Protein AF-A0A4U8YTJ6-F1 (afdb_monomer)

Sequence (84 aa):
MEYARTADELDALVEANPDRFPTEFIEEGSLADVLMKKHTYKELATLVQMPADPGQMKEWDLTEDQWTEQVTLAWLAFKHEHSL

Organism: NCBI:txid231438

Radius of gyration: 12.14 Å; Cα contacts (8 Å, |Δi|>4): 92; chains: 1; bounding box: 28×27×30 Å

pLDDT: mean 92.71, std 6.73, range [55.31, 97.31]

Secondary structure (DSSP, 8-state):
----SSHHHHHHHHHH-TTS-GGGGSPTTSHHHHHHHH--HHHHHHHTTSPP-HHHHHHHT--HHHHHHHHHHHHHHHHHHHH-

Structure (mmCIF, N/CA/C/O backbone):
data_AF-A0A4U8YTJ6-F1
#
_entry.id   AF-A0A4U8YTJ6-F1
#
loop_
_atom_site.group_PDB
_atom_site.id
_atom_site.type_symbol
_atom_site.label_atom_id
_atom_site.label_alt_id
_atom_site.label_comp_id
_atom_site.label_asym_id
_atom_site.label_entity_id
_atom_site.label_seq_id
_atom_site.pdbx_PDB_ins_code
_atom_site.Cartn_x
_atom_site.Cartn_y
_atom_site.Cartn_z
_atom_site.occupancy
_atom_site.B_iso_or_equiv
_atom_site.auth_seq_id
_atom_site.auth_comp_id
_atom_site.auth_asym_id
_atom_site.auth_atom_id
_atom_site.pdbx_PDB_model_num
ATOM 1 N N . MET A 1 1 ? 5.719 -17.723 -5.828 1.00 63.81 1 MET A N 1
ATOM 2 C CA . MET A 1 1 ? 5.885 -16.352 -6.342 1.00 63.81 1 MET A CA 1
ATOM 3 C C . MET A 1 1 ? 6.329 -15.525 -5.151 1.00 63.81 1 MET A C 1
ATOM 5 O O . MET A 1 1 ? 5.801 -15.766 -4.072 1.00 63.81 1 MET A O 1
ATOM 9 N N . GLU A 1 2 ? 7.373 -14.716 -5.293 1.00 87.50 2 GLU A N 1
ATOM 10 C CA . GLU A 1 2 ? 7.876 -13.873 -4.200 1.00 87.50 2 GLU A CA 1
ATOM 11 C C . GLU A 1 2 ? 7.079 -12.565 -4.206 1.00 87.50 2 GLU A C 1
ATOM 13 O O . GLU A 1 2 ? 6.939 -11.955 -5.266 1.00 87.50 2 GLU A O 1
ATOM 18 N N . TYR A 1 3 ? 6.492 -12.206 -3.063 1.00 94.19 3 TYR A N 1
ATOM 19 C CA . TYR A 1 3 ? 5.669 -11.007 -2.895 1.00 94.19 3 TYR A CA 1
ATOM 20 C C . TYR A 1 3 ? 6.361 -10.050 -1.932 1.00 94.19 3 TYR A C 1
ATOM 22 O O . TYR A 1 3 ? 6.916 -10.499 -0.928 1.00 94.19 3 TYR A O 1
ATOM 30 N N . ALA A 1 4 ? 6.274 -8.753 -2.212 1.00 94.12 4 ALA A N 1
ATOM 31 C CA . ALA A 1 4 ? 6.813 -7.716 -1.350 1.00 94.12 4 ALA A CA 1
ATOM 32 C C . ALA A 1 4 ? 5.984 -7.587 -0.065 1.00 94.12 4 ALA A C 1
ATOM 34 O O . ALA A 1 4 ? 4.750 -7.523 -0.102 1.00 94.12 4 ALA A O 1
ATOM 35 N N . ARG A 1 5 ? 6.663 -7.530 1.082 1.00 91.44 5 ARG A N 1
ATOM 36 C CA . ARG A 1 5 ? 6.064 -7.230 2.390 1.00 91.44 5 ARG A CA 1
ATOM 37 C C . ARG A 1 5 ? 6.349 -5.805 2.846 1.00 91.44 5 ARG A C 1
ATOM 39 O O . ARG A 1 5 ? 5.608 -5.309 3.690 1.00 91.44 5 ARG A O 1
ATOM 46 N N . THR A 1 6 ? 7.366 -5.162 2.277 1.00 93.25 6 THR A N 1
ATOM 47 C CA . THR A 1 6 ? 7.756 -3.777 2.566 1.00 93.25 6 THR A CA 1
ATOM 48 C C . THR A 1 6 ? 8.054 -3.001 1.286 1.00 93.25 6 THR A C 1
ATOM 50 O O . THR A 1 6 ? 8.303 -3.587 0.228 1.00 93.25 6 THR A O 1
ATOM 53 N N . ALA A 1 7 ? 8.072 -1.672 1.391 1.00 91.00 7 ALA A N 1
ATOM 54 C CA . ALA A 1 7 ? 8.516 -0.785 0.315 1.00 91.00 7 ALA A CA 1
ATOM 55 C C . ALA A 1 7 ? 9.903 -1.157 -0.250 1.00 91.00 7 ALA A C 1
ATOM 57 O O . ALA A 1 7 ? 10.056 -1.282 -1.463 1.00 91.00 7 ALA A O 1
ATOM 58 N N . ASP A 1 8 ? 10.883 -1.391 0.627 1.00 92.81 8 ASP A N 1
ATOM 59 C CA . ASP A 1 8 ? 12.255 -1.729 0.224 1.00 92.81 8 ASP A CA 1
ATOM 60 C C . ASP A 1 8 ? 12.321 -3.073 -0.522 1.00 92.81 8 ASP A C 1
ATOM 62 O O . ASP A 1 8 ? 13.074 -3.224 -1.485 1.00 92.81 8 ASP A O 1
ATOM 66 N N . GLU A 1 9 ? 11.519 -4.058 -0.104 1.00 94.69 9 GLU A N 1
ATOM 67 C CA . GLU A 1 9 ? 11.422 -5.345 -0.802 1.00 94.69 9 GLU A CA 1
ATOM 68 C C . GLU A 1 9 ? 10.791 -5.193 -2.188 1.00 94.69 9 GLU A C 1
ATOM 70 O O . GLU A 1 9 ? 11.238 -5.839 -3.136 1.00 94.69 9 GLU A O 1
ATOM 75 N N . LEU A 1 10 ? 9.777 -4.332 -2.327 1.00 95.00 10 LEU A N 1
ATOM 76 C CA . LEU A 1 10 ? 9.168 -4.051 -3.624 1.00 95.00 10 LEU A CA 1
ATOM 77 C C . LEU A 1 10 ? 10.177 -3.410 -4.580 1.00 95.00 10 LEU A C 1
ATOM 79 O O . LEU A 1 10 ? 10.296 -3.865 -5.716 1.00 95.00 10 LEU A O 1
ATOM 83 N N . ASP A 1 11 ? 10.922 -2.405 -4.119 1.00 92.94 11 ASP A N 1
ATOM 84 C CA . ASP A 1 11 ? 11.964 -1.755 -4.918 1.00 92.94 11 ASP A CA 1
ATOM 85 C C . ASP A 1 11 ? 13.023 -2.773 -5.368 1.00 92.94 11 ASP A C 1
ATOM 87 O O . ASP A 1 11 ? 13.329 -2.865 -6.558 1.00 92.94 11 ASP A O 1
ATOM 91 N N . ALA A 1 12 ? 13.510 -3.617 -4.452 1.00 94.38 12 ALA A N 1
ATOM 92 C CA . ALA A 1 12 ? 14.484 -4.660 -4.772 1.00 94.38 12 ALA A CA 1
ATOM 93 C C . ALA A 1 12 ? 13.949 -5.684 -5.791 1.00 94.38 12 ALA A C 1
ATOM 95 O O . ALA A 1 12 ? 14.678 -6.102 -6.695 1.00 94.38 12 ALA A O 1
ATOM 96 N N . LEU A 1 13 ? 12.678 -6.087 -5.676 1.00 94.62 13 LEU A N 1
ATOM 97 C CA . LEU A 1 13 ? 12.045 -7.017 -6.613 1.00 94.62 13 LEU A CA 1
ATOM 98 C C . LEU A 1 13 ? 11.861 -6.396 -8.001 1.00 94.62 13 LEU A C 1
ATOM 100 O O . LEU A 1 13 ? 12.124 -7.076 -8.995 1.00 94.62 13 LEU A O 1
ATOM 104 N N . VAL A 1 14 ? 11.464 -5.124 -8.079 1.00 93.31 14 VAL A N 1
ATOM 105 C CA . VAL A 1 14 ? 11.336 -4.384 -9.344 1.00 93.31 14 VAL A CA 1
ATOM 106 C C . VAL A 1 14 ? 12.701 -4.224 -10.020 1.00 93.31 14 VAL A C 1
ATOM 108 O O . VAL A 1 14 ? 12.830 -4.514 -11.208 1.00 93.31 14 VAL A O 1
ATOM 111 N N . GLU A 1 15 ? 13.742 -3.846 -9.273 1.00 92.06 15 GLU A N 1
ATOM 112 C CA . GLU A 1 15 ? 15.107 -3.729 -9.805 1.00 92.06 15 GLU A CA 1
ATOM 113 C C . GLU A 1 15 ? 15.666 -5.072 -10.298 1.00 92.06 15 GLU A C 1
ATOM 115 O O . GLU A 1 15 ? 16.330 -5.134 -11.336 1.00 92.06 15 GLU A O 1
ATOM 120 N N . ALA A 1 16 ? 15.384 -6.161 -9.578 1.00 94.31 1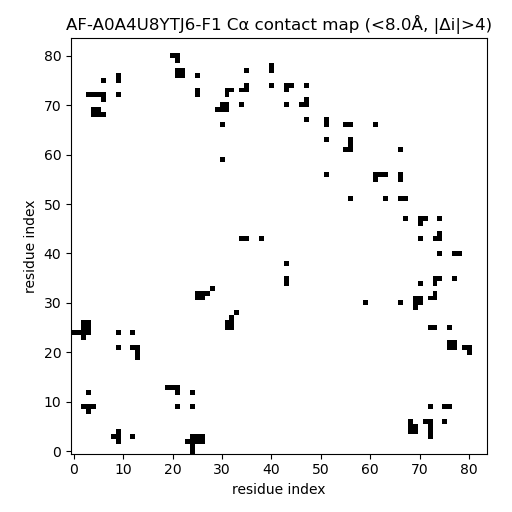6 ALA A N 1
ATOM 121 C CA . ALA A 1 16 ? 15.829 -7.502 -9.946 1.00 94.31 16 ALA A CA 1
ATOM 122 C C . ALA A 1 16 ? 15.062 -8.099 -11.142 1.00 94.31 16 ALA A C 1
ATOM 124 O O . ALA A 1 16 ? 15.548 -9.054 -11.753 1.00 94.31 16 ALA A O 1
ATOM 125 N N . ASN A 1 17 ? 13.882 -7.565 -11.477 1.00 92.88 17 ASN 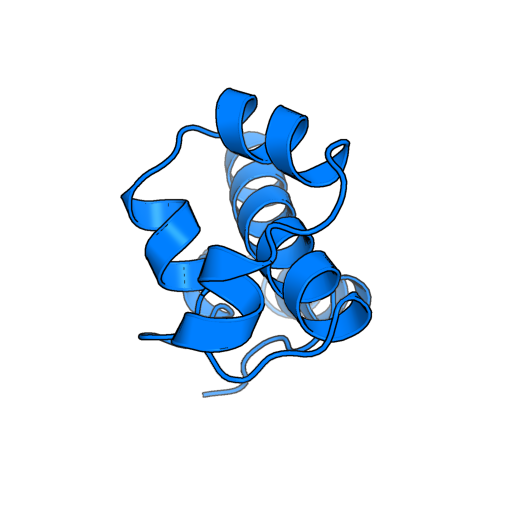A N 1
ATOM 126 C CA . ASN A 1 17 ? 12.983 -8.095 -12.507 1.00 92.88 17 ASN A CA 1
ATOM 127 C C . ASN A 1 17 ? 12.445 -6.968 -13.421 1.00 92.88 17 ASN A C 1
ATOM 129 O O . ASN A 1 17 ? 11.240 -6.696 -13.417 1.00 92.88 17 ASN A O 1
ATOM 133 N N . PRO A 1 18 ? 13.303 -6.313 -14.225 1.00 89.44 18 PRO A N 1
ATOM 134 C CA . PRO A 1 18 ? 12.937 -5.126 -15.010 1.00 89.44 18 PRO A CA 1
ATOM 135 C C . PRO A 1 18 ? 11.909 -5.388 -16.126 1.00 89.44 18 PRO A C 1
ATOM 137 O O . PRO A 1 18 ? 11.355 -4.454 -16.699 1.00 89.44 18 PRO A O 1
ATOM 140 N N . ASP A 1 19 ? 11.681 -6.651 -16.476 1.00 91.25 19 ASP A N 1
ATOM 141 C CA . ASP A 1 19 ? 10.748 -7.128 -17.495 1.00 91.25 19 ASP A CA 1
ATOM 142 C C . ASP A 1 19 ? 9.368 -7.523 -16.937 1.00 91.25 19 ASP A C 1
ATOM 144 O O . ASP A 1 19 ? 8.501 -7.962 -17.696 1.00 91.25 19 ASP A O 1
ATOM 148 N N . ARG A 1 20 ? 9.144 -7.352 -15.628 1.00 90.50 20 ARG A N 1
ATOM 149 C CA . ARG A 1 20 ? 7.881 -7.673 -14.950 1.00 90.50 20 ARG A CA 1
ATOM 150 C C . ARG A 1 20 ? 7.179 -6.419 -14.454 1.00 90.50 20 ARG A C 1
ATOM 152 O O . ARG A 1 20 ? 7.820 -5.418 -14.138 1.00 90.50 20 ARG A O 1
ATOM 159 N N . PHE A 1 21 ? 5.853 -6.480 -14.348 1.00 90.81 21 PHE A N 1
ATOM 160 C CA . PHE A 1 21 ? 5.106 -5.361 -13.786 1.00 90.81 21 PHE A CA 1
ATOM 161 C C . PHE A 1 21 ? 5.275 -5.322 -12.259 1.00 90.81 21 PHE A C 1
ATOM 163 O O . PHE A 1 21 ? 5.124 -6.361 -11.611 1.00 90.81 21 PHE A O 1
ATOM 170 N N . PRO A 1 22 ? 5.524 -4.143 -11.654 1.00 91.62 22 PRO A N 1
ATOM 171 C CA . PRO A 1 22 ? 5.604 -3.976 -10.200 1.00 91.62 22 PRO A CA 1
ATOM 172 C C . PRO A 1 22 ? 4.413 -4.573 -9.442 1.00 91.62 22 PRO A C 1
ATOM 174 O O . PRO A 1 22 ? 4.552 -5.085 -8.333 1.00 91.62 22 PRO A O 1
ATOM 177 N N . THR A 1 23 ? 3.234 -4.548 -10.060 1.00 91.12 23 THR A N 1
ATOM 178 C CA . THR A 1 23 ? 1.985 -5.070 -9.501 1.00 91.12 23 THR A CA 1
ATOM 179 C C . THR A 1 23 ? 1.953 -6.582 -9.350 1.00 91.12 23 THR A C 1
ATOM 181 O O . THR A 1 23 ? 1.241 -7.088 -8.488 1.00 91.12 23 THR A O 1
ATOM 184 N N . GLU A 1 24 ? 2.780 -7.314 -10.095 1.00 93.12 24 GLU A N 1
ATOM 185 C CA . GLU A 1 24 ? 2.927 -8.762 -9.934 1.00 93.12 24 GLU A CA 1
ATOM 186 C C . GLU A 1 24 ? 3.630 -9.162 -8.627 1.00 93.12 24 GLU A C 1
ATOM 188 O O . GLU A 1 24 ? 3.587 -10.333 -8.244 1.00 93.12 24 GLU A O 1
ATOM 193 N N . PHE A 1 25 ? 4.296 -8.219 -7.953 1.00 95.38 25 PHE A N 1
ATOM 194 C CA . PHE A 1 25 ? 4.936 -8.439 -6.652 1.00 95.38 25 PHE A CA 1
ATOM 195 C C . PHE A 1 25 ? 4.009 -8.125 -5.476 1.00 95.38 25 PHE A C 1
ATOM 197 O O . PHE A 1 25 ? 4.403 -8.302 -4.325 1.00 95.38 25 PHE A O 1
ATOM 204 N N . ILE A 1 26 ? 2.776 -7.696 -5.745 1.00 95.69 26 ILE A N 1
ATOM 205 C CA . ILE A 1 26 ? 1.753 -7.492 -4.724 1.00 95.69 26 ILE A CA 1
ATOM 206 C C . ILE A 1 26 ? 0.970 -8.794 -4.539 1.00 95.69 26 ILE A C 1
ATOM 208 O O . ILE A 1 26 ? 0.505 -9.406 -5.500 1.00 95.69 26 ILE A O 1
ATOM 212 N N . GLU A 1 27 ? 0.839 -9.241 -3.289 1.00 95.81 27 GLU A N 1
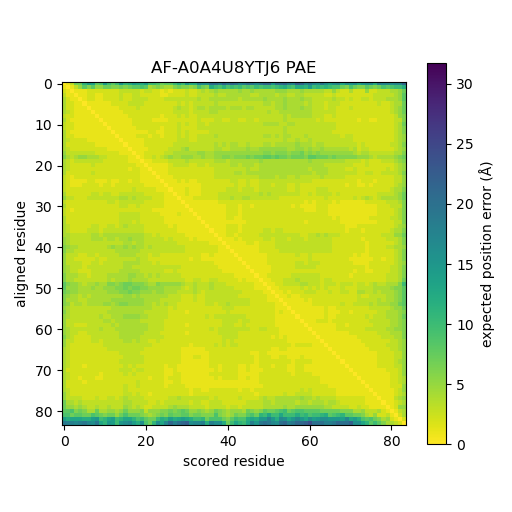ATOM 213 C CA . GLU A 1 27 ? 0.104 -10.467 -2.965 1.00 95.81 27 GLU A CA 1
ATOM 214 C C . GLU A 1 27 ? -1.393 -10.291 -3.253 1.00 95.81 27 GLU A C 1
ATOM 216 O O . GLU A 1 27 ? -2.037 -9.376 -2.729 1.00 95.81 27 GLU A O 1
ATOM 221 N N . GLU A 1 28 ? -1.963 -11.179 -4.070 1.00 94.62 28 GLU A N 1
ATOM 222 C CA . GLU A 1 28 ? -3.390 -11.152 -4.393 1.00 94.62 28 GLU A CA 1
ATOM 223 C C . GLU A 1 28 ? -4.241 -11.352 -3.132 1.00 94.62 28 GLU A C 1
ATOM 225 O O . GLU A 1 28 ? -3.987 -12.241 -2.318 1.00 94.62 28 GLU A O 1
ATOM 230 N N . GLY A 1 29 ? -5.275 -10.524 -2.978 1.00 93.69 29 GLY A N 1
ATOM 231 C CA . GLY A 1 29 ? -6.145 -10.558 -1.807 1.00 93.69 29 GLY A CA 1
ATOM 232 C C . GLY A 1 29 ? -5.573 -9.856 -0.576 1.00 93.69 29 GLY A C 1
ATOM 233 O O . GLY A 1 29 ? -6.256 -9.836 0.442 1.00 93.69 29 GLY A O 1
ATOM 234 N N . SER A 1 30 ? -4.381 -9.256 -0.653 1.00 95.94 30 SER A N 1
ATOM 235 C CA . SER A 1 30 ? -3.887 -8.327 0.369 1.00 95.94 30 SER A CA 1
ATOM 236 C C . SER A 1 30 ? -4.641 -6.990 0.334 1.00 95.94 30 SER A C 1
ATOM 238 O O . SER A 1 30 ? -5.317 -6.653 -0.646 1.00 95.94 30 SER A O 1
ATOM 240 N N . LEU A 1 31 ? -4.499 -6.185 1.394 1.00 96.69 31 LEU A N 1
ATOM 241 C CA . LEU A 1 31 ? -5.050 -4.830 1.402 1.00 96.69 31 LEU A CA 1
ATOM 242 C C . LEU A 1 31 ? -4.440 -3.990 0.269 1.00 96.69 31 LEU A C 1
ATOM 244 O O . LEU A 1 31 ? -5.178 -3.267 -0.397 1.00 96.69 31 LEU A O 1
ATOM 248 N N . ALA A 1 32 ? -3.138 -4.126 -0.000 1.00 96.69 32 ALA A N 1
ATOM 249 C CA . ALA A 1 32 ? -2.477 -3.431 -1.101 1.00 96.69 32 ALA A CA 1
ATOM 250 C C . ALA A 1 32 ? -3.142 -3.738 -2.456 1.00 96.69 32 ALA A C 1
ATOM 252 O O . ALA A 1 32 ? -3.532 -2.813 -3.166 1.00 96.69 32 ALA A O 1
ATOM 253 N N . ASP A 1 33 ? -3.373 -5.016 -2.776 1.00 96.25 33 ASP A N 1
ATOM 254 C CA . ASP A 1 33 ? -4.068 -5.441 -4.004 1.00 96.25 33 ASP A CA 1
ATOM 255 C C . ASP A 1 33 ? -5.477 -4.828 -4.114 1.00 96.25 33 ASP A C 1
ATOM 257 O O . ASP A 1 33 ? -5.870 -4.273 -5.146 1.00 96.25 33 ASP A O 1
ATOM 261 N N . VAL A 1 34 ? -6.243 -4.856 -3.020 1.00 96.50 34 VAL A N 1
ATOM 262 C CA . VAL A 1 34 ? -7.590 -4.268 -2.987 1.00 96.50 34 VAL A CA 1
ATOM 263 C C . VAL A 1 34 ? -7.556 -2.755 -3.188 1.00 96.50 34 VAL A C 1
ATOM 265 O O . VAL A 1 34 ? -8.390 -2.220 -3.925 1.00 96.50 34 VAL A O 1
ATOM 268 N N . LEU A 1 35 ? -6.617 -2.058 -2.549 1.00 95.69 35 LEU A N 1
ATOM 269 C CA . LEU A 1 35 ? -6.458 -0.614 -2.688 1.00 95.69 35 LEU A CA 1
ATOM 270 C C . LEU A 1 35 ? -6.090 -0.244 -4.125 1.00 95.69 35 LEU A C 1
ATOM 272 O O . LEU A 1 35 ? -6.674 0.684 -4.682 1.00 95.69 35 LEU A O 1
ATOM 276 N N . MET A 1 36 ? -5.205 -1.015 -4.753 1.00 94.38 36 MET A N 1
ATOM 277 C CA . MET A 1 36 ? -4.803 -0.791 -6.136 1.00 94.38 36 MET A CA 1
ATOM 278 C C . MET A 1 36 ? -5.954 -0.935 -7.135 1.00 94.38 36 MET A C 1
ATOM 280 O O . MET A 1 36 ? -6.037 -0.194 -8.111 1.00 94.38 36 MET A O 1
ATOM 284 N N . LYS A 1 37 ? -6.881 -1.860 -6.874 1.00 93.75 37 LYS A N 1
ATOM 285 C CA . LYS A 1 37 ? -8.081 -2.060 -7.700 1.00 93.75 37 LYS A CA 1
ATOM 286 C C . LYS A 1 37 ? -9.136 -0.966 -7.506 1.00 93.75 37 LYS A C 1
ATOM 288 O O . LYS A 1 37 ? -9.963 -0.756 -8.392 1.00 93.75 37 LYS A O 1
ATOM 293 N N . LYS A 1 38 ? -9.158 -0.311 -6.340 1.00 95.12 38 LYS A N 1
ATOM 294 C CA . LYS A 1 38 ? -10.210 0.645 -5.944 1.00 95.12 38 LYS A CA 1
ATOM 295 C C . LYS A 1 38 ? -9.816 2.109 -6.098 1.00 95.12 38 LYS A C 1
ATOM 297 O O . LYS A 1 38 ? -10.709 2.949 -6.187 1.00 95.12 38 LYS A O 1
ATOM 302 N N . HIS A 1 39 ? -8.524 2.411 -6.105 1.00 95.19 39 HIS A N 1
ATOM 303 C CA . HIS A 1 39 ? -8.014 3.773 -6.051 1.00 95.19 39 HIS A CA 1
ATOM 304 C C . HIS A 1 39 ? -7.085 4.080 -7.218 1.00 95.19 39 HIS A C 1
ATOM 306 O O . HIS A 1 39 ? -6.332 3.244 -7.707 1.00 95.19 39 HIS A O 1
ATOM 312 N N . THR A 1 40 ? -7.114 5.335 -7.639 1.00 93.75 40 THR A N 1
ATOM 313 C CA . THR A 1 40 ? -6.145 5.903 -8.571 1.00 93.75 40 THR A CA 1
ATOM 314 C C . THR A 1 40 ? -4.814 6.189 -7.873 1.00 93.75 40 THR A C 1
ATOM 316 O O . THR A 1 40 ? -4.756 6.383 -6.658 1.00 93.75 40 THR A O 1
ATOM 319 N N . TYR A 1 41 ? -3.742 6.348 -8.657 1.00 90.69 41 TYR A N 1
ATOM 320 C CA . TYR A 1 41 ? -2.430 6.771 -8.149 1.00 90.69 41 TYR A CA 1
ATOM 321 C C . TYR A 1 41 ? -2.497 8.020 -7.247 1.00 90.69 41 TYR A C 1
ATOM 323 O O . TYR A 1 41 ? -1.846 8.072 -6.206 1.00 90.69 41 TYR A O 1
ATOM 331 N N . LYS A 1 42 ? -3.306 9.028 -7.614 1.00 92.19 42 LYS A N 1
ATOM 332 C CA . LYS A 1 42 ? -3.442 10.275 -6.836 1.00 92.19 42 LYS A CA 1
ATOM 333 C C . LYS A 1 42 ? -4.146 10.063 -5.496 1.00 92.19 42 LYS A C 1
ATOM 335 O O . LYS A 1 42 ? -3.797 10.714 -4.513 1.00 92.19 42 LYS A O 1
ATOM 340 N N . GLU A 1 43 ? -5.135 9.176 -5.459 1.00 95.00 43 GLU A N 1
ATOM 341 C CA . GLU A 1 43 ? -5.840 8.828 -4.224 1.00 95.00 43 GLU A CA 1
ATOM 342 C C . GLU A 1 43 ? -4.925 8.035 -3.292 1.00 95.00 43 GLU A C 1
ATOM 344 O O . GLU A 1 43 ? -4.832 8.369 -2.116 1.00 95.00 43 GLU A O 1
ATOM 349 N N . LEU A 1 44 ? -4.156 7.079 -3.822 1.00 94.44 44 LEU A N 1
ATOM 350 C CA . LEU A 1 44 ? -3.149 6.347 -3.049 1.00 94.44 44 LEU A CA 1
ATOM 351 C C . LEU A 1 44 ? -2.056 7.275 -2.504 1.00 94.44 44 LEU A C 1
ATOM 353 O O . LEU A 1 44 ? -1.740 7.216 -1.322 1.00 94.44 44 LEU A O 1
ATOM 357 N N . ALA A 1 45 ? -1.554 8.211 -3.317 1.00 94.12 45 ALA A N 1
ATOM 358 C CA . ALA A 1 45 ? -0.583 9.217 -2.872 1.00 94.12 45 ALA A CA 1
ATOM 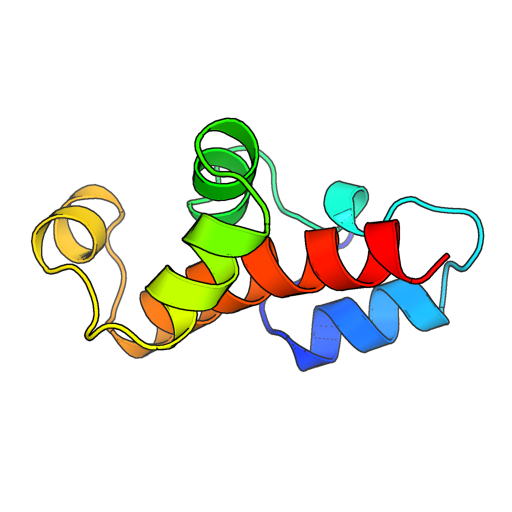359 C C . ALA A 1 45 ? -1.118 10.113 -1.737 1.00 94.12 45 ALA A C 1
ATOM 361 O O . ALA A 1 45 ? -0.339 10.649 -0.947 1.00 94.12 45 ALA A O 1
ATOM 362 N N . THR A 1 46 ? -2.442 10.291 -1.673 1.00 95.25 46 THR A N 1
ATOM 363 C CA . THR A 1 46 ? -3.116 10.997 -0.577 1.00 95.25 46 THR A CA 1
ATOM 364 C C . THR A 1 46 ? -3.237 10.097 0.650 1.00 95.25 46 THR A C 1
ATOM 366 O O . THR A 1 46 ? -2.910 10.537 1.747 1.00 95.25 46 THR A O 1
ATOM 369 N N . LEU A 1 47 ? -3.649 8.837 0.471 1.00 94.25 47 LEU A N 1
ATOM 370 C CA . LEU A 1 47 ? -3.804 7.859 1.552 1.00 94.25 47 LEU A CA 1
ATOM 371 C C . LEU A 1 47 ? -2.496 7.611 2.315 1.00 94.25 47 LEU A C 1
ATOM 373 O O . LEU A 1 47 ? -2.534 7.543 3.537 1.00 94.25 47 LEU A O 1
ATOM 377 N N . VAL A 1 48 ? -1.346 7.578 1.631 1.00 94.06 48 VAL A N 1
ATOM 378 C CA . VAL A 1 48 ? -0.014 7.459 2.268 1.00 94.06 48 VAL A CA 1
ATOM 379 C C . VAL A 1 48 ? 0.265 8.598 3.266 1.00 94.06 48 VAL A C 1
ATOM 381 O O . VAL A 1 48 ? 1.063 8.443 4.183 1.00 94.06 48 VAL A O 1
ATOM 384 N N . GLN A 1 49 ? -0.379 9.758 3.108 1.00 93.56 49 GLN A N 1
ATOM 385 C CA . GLN A 1 49 ? -0.201 10.924 3.987 1.00 93.56 49 GLN A CA 1
ATOM 386 C C . GLN A 1 49 ? -1.272 11.023 5.081 1.00 93.56 49 GLN A C 1
ATOM 388 O O . GLN A 1 49 ? -1.243 11.952 5.892 1.00 93.56 49 GLN A O 1
ATOM 393 N N . MET A 1 50 ? -2.246 10.115 5.084 1.00 93.00 50 MET A N 1
ATOM 394 C CA . MET A 1 50 ? -3.327 10.095 6.058 1.00 93.00 50 MET A CA 1
ATOM 395 C C . MET A 1 50 ? -2.976 9.192 7.244 1.00 93.00 50 MET A C 1
ATOM 397 O O . MET A 1 50 ? -2.239 8.222 7.082 1.00 93.00 50 MET A O 1
ATOM 401 N N . PRO A 1 51 ? -3.510 9.484 8.444 1.00 93.31 51 PRO A N 1
ATOM 402 C CA . PRO A 1 51 ? -3.417 8.550 9.559 1.00 93.31 51 PRO A CA 1
ATOM 403 C C . PRO A 1 51 ? -4.108 7.228 9.208 1.00 93.31 51 PRO A C 1
ATOM 405 O O . PRO A 1 51 ? -5.083 7.222 8.449 1.00 93.31 51 PRO A O 1
ATOM 408 N N . ALA A 1 52 ? -3.628 6.132 9.801 1.00 93.06 52 ALA A N 1
ATOM 409 C CA . ALA A 1 52 ? -4.165 4.807 9.531 1.00 93.06 52 ALA A CA 1
ATOM 410 C C . ALA A 1 52 ? -5.663 4.715 9.814 1.00 93.06 52 ALA A C 1
ATOM 412 O O . ALA A 1 52 ? -6.143 5.161 10.860 1.00 93.06 52 ALA A O 1
ATOM 413 N N . ASP A 1 53 ? -6.399 4.119 8.873 1.00 94.31 53 ASP A N 1
ATOM 414 C CA . ASP A 1 53 ? -7.844 3.940 8.980 1.00 94.31 53 ASP A CA 1
ATOM 415 C C . ASP A 1 53 ? -8.160 2.839 10.014 1.00 94.31 53 ASP A C 1
ATOM 417 O O . ASP A 1 53 ? -7.892 1.657 9.764 1.00 94.31 53 ASP A O 1
ATOM 421 N N . PRO A 1 54 ? -8.772 3.172 11.171 1.00 95.44 54 PRO A N 1
ATOM 422 C CA . PRO A 1 54 ? -9.055 2.182 12.208 1.00 95.44 54 PRO A CA 1
ATOM 423 C C . PRO A 1 54 ? -10.075 1.120 11.787 1.00 95.44 54 PRO A C 1
ATOM 425 O O . PRO A 1 54 ? -10.074 0.012 12.325 1.00 95.44 54 PRO A O 1
ATOM 428 N N . GLY A 1 55 ? -10.964 1.451 10.849 1.00 96.31 55 GLY A N 1
ATOM 429 C CA . GLY A 1 55 ? -11.932 0.522 10.281 1.00 96.31 55 GLY A CA 1
ATOM 430 C C . GLY A 1 55 ? -11.244 -0.532 9.424 1.00 96.31 55 GLY A C 1
ATOM 431 O O . GLY A 1 55 ? -11.474 -1.722 9.636 1.00 96.31 55 GLY A O 1
ATOM 432 N N . GLN A 1 56 ? -10.348 -0.110 8.529 1.00 95.12 56 GLN A N 1
ATOM 433 C CA . GLN A 1 56 ? -9.574 -1.037 7.700 1.00 95.12 56 GLN A CA 1
ATOM 434 C C . GLN A 1 56 ? -8.591 -1.866 8.527 1.00 95.12 56 GLN A C 1
ATOM 436 O O . GLN A 1 56 ? -8.524 -3.074 8.330 1.00 95.12 56 GLN A O 1
ATOM 441 N N . MET A 1 57 ? -7.886 -1.267 9.495 1.00 96.94 57 MET A 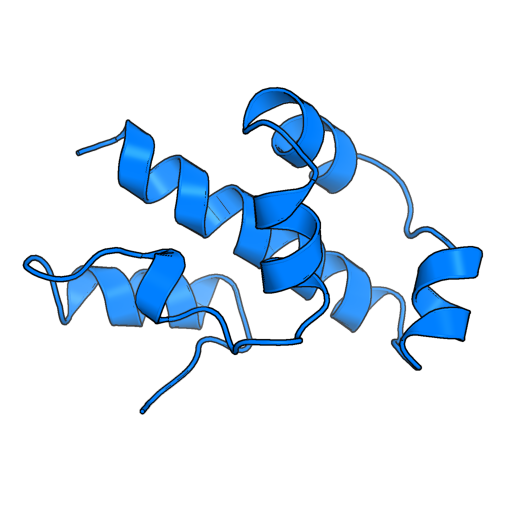N 1
ATOM 442 C CA . MET A 1 57 ? -7.014 -2.023 10.406 1.00 96.94 57 MET A CA 1
ATOM 443 C C . MET A 1 57 ? -7.770 -3.160 11.100 1.00 96.94 57 MET A C 1
ATOM 445 O O . MET A 1 57 ? -7.284 -4.283 11.169 1.00 96.94 57 MET A O 1
ATOM 449 N N . LYS A 1 58 ? -8.998 -2.897 11.560 1.00 97.19 58 LYS A N 1
ATOM 450 C CA . LYS A 1 58 ? -9.838 -3.918 12.193 1.00 97.19 58 LYS A CA 1
ATOM 451 C C . LYS A 1 58 ? -10.374 -4.957 11.204 1.00 97.19 58 LYS A C 1
ATOM 453 O O . LYS A 1 58 ? -10.460 -6.127 11.558 1.00 97.19 58 LYS A O 1
ATOM 458 N N . GLU A 1 59 ? -10.799 -4.538 10.015 1.00 97.12 59 GLU A N 1
ATOM 459 C CA . GLU A 1 59 ? -11.331 -5.435 8.978 1.00 97.12 59 GLU A CA 1
ATOM 460 C C . GLU A 1 59 ? -10.269 -6.427 8.491 1.00 97.12 59 GLU A C 1
ATOM 462 O O . GLU A 1 59 ? -10.574 -7.599 8.280 1.00 97.12 59 GLU A O 1
ATOM 467 N N . TRP A 1 60 ? -9.032 -5.953 8.359 1.00 95.25 60 TRP A N 1
ATOM 468 C CA . TRP A 1 60 ? -7.908 -6.696 7.795 1.00 95.25 60 TRP A CA 1
ATOM 469 C C . TRP A 1 60 ? -6.974 -7.310 8.847 1.00 95.25 60 TRP A C 1
ATOM 471 O O . TRP A 1 60 ? -6.001 -7.956 8.472 1.00 95.25 60 TRP A O 1
ATOM 481 N N . ASP A 1 61 ? -7.275 -7.127 10.137 1.00 97.31 61 ASP A N 1
ATOM 482 C CA . ASP A 1 61 ? -6.458 -7.575 11.277 1.00 97.31 61 ASP A CA 1
ATOM 483 C C . ASP A 1 61 ? -4.993 -7.094 11.194 1.00 97.31 61 ASP A C 1
ATOM 485 O O . ASP A 1 61 ? -4.044 -7.868 11.303 1.00 97.31 61 ASP A O 1
ATOM 489 N N . LEU A 1 62 ? -4.816 -5.790 10.956 1.00 96.12 62 LEU A N 1
ATOM 490 C CA . LEU A 1 62 ? -3.515 -5.138 10.785 1.00 96.12 62 LEU A CA 1
ATOM 491 C C . LEU A 1 62 ? -3.206 -4.178 11.936 1.00 96.12 62 LEU A C 1
ATOM 493 O 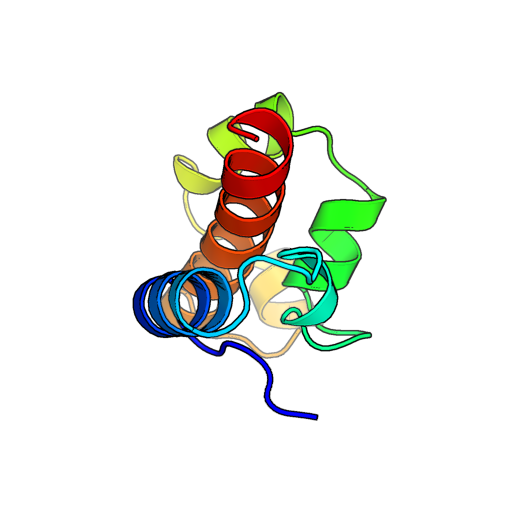O . LEU A 1 62 ? -4.091 -3.503 12.469 1.00 96.12 62 LEU A O 1
ATOM 497 N N . THR A 1 63 ? -1.922 -4.054 12.268 1.00 96.75 63 THR A N 1
ATOM 498 C CA . THR A 1 63 ? -1.413 -2.918 13.046 1.00 96.75 63 THR A CA 1
ATOM 499 C C . THR A 1 63 ? -1.347 -1.647 12.192 1.00 96.75 63 THR A C 1
ATOM 501 O O . THR A 1 63 ? -1.445 -1.697 10.966 1.00 96.75 63 THR A O 1
ATOM 504 N N . GLU A 1 64 ? -1.129 -0.499 12.836 1.00 96.00 64 GLU A N 1
ATOM 505 C CA . GLU A 1 64 ? -0.913 0.784 12.150 1.00 96.00 64 GLU A CA 1
ATOM 506 C C . GLU A 1 64 ? 0.277 0.731 11.183 1.00 96.00 64 GLU A C 1
ATOM 508 O O . GLU A 1 64 ? 0.148 1.143 10.029 1.00 96.00 64 GLU A O 1
ATOM 513 N N . ASP A 1 65 ? 1.394 0.137 11.610 1.00 95.00 65 ASP A N 1
ATOM 514 C CA . ASP A 1 65 ? 2.579 -0.033 10.765 1.00 95.00 65 ASP A CA 1
ATOM 515 C C . ASP A 1 65 ? 2.277 -0.927 9.555 1.00 95.00 65 ASP A C 1
ATOM 517 O O . ASP A 1 65 ? 2.593 -0.576 8.422 1.00 95.00 65 ASP A O 1
ATOM 521 N N . GLN A 1 66 ? 1.600 -2.060 9.768 1.00 95.06 66 GLN A N 1
ATOM 522 C CA . GLN A 1 66 ? 1.248 -2.977 8.683 1.00 95.06 66 GLN A CA 1
ATOM 523 C C . GLN A 1 66 ? 0.271 -2.344 7.691 1.00 95.06 66 GLN A C 1
ATOM 525 O O . GLN A 1 66 ? 0.420 -2.522 6.486 1.00 95.06 66 GLN A O 1
ATOM 530 N N . TRP A 1 67 ? -0.721 -1.594 8.173 1.00 96.50 67 TRP A N 1
ATOM 531 C CA . TRP A 1 67 ? -1.638 -0.859 7.305 1.00 96.50 67 TRP A CA 1
ATOM 532 C C . TRP A 1 67 ? -0.890 0.188 6.476 1.00 96.50 67 TRP A C 1
ATOM 534 O O . TRP A 1 67 ? -1.092 0.275 5.264 1.00 96.50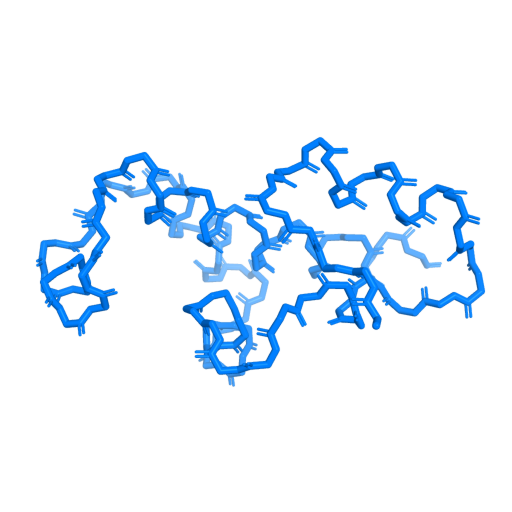 67 TRP A O 1
ATOM 544 N N . THR A 1 68 ? 0.024 0.927 7.107 1.00 95.75 68 THR A N 1
ATOM 545 C CA . THR A 1 68 ? 0.842 1.947 6.439 1.00 95.75 68 THR A CA 1
ATOM 546 C C . THR A 1 68 ? 1.720 1.325 5.355 1.00 95.75 68 THR A C 1
ATOM 548 O O . THR A 1 68 ? 1.782 1.851 4.242 1.00 95.75 68 THR A O 1
ATOM 551 N N . GLU A 1 69 ? 2.328 0.169 5.627 1.00 95.62 69 GLU A N 1
ATOM 552 C CA . GLU A 1 69 ? 3.084 -0.599 4.631 1.00 95.62 69 GLU A CA 1
ATOM 553 C C . GLU A 1 69 ? 2.198 -1.043 3.461 1.00 95.62 69 GLU A C 1
ATOM 555 O O . GLU A 1 69 ? 2.569 -0.855 2.307 1.00 95.62 69 GLU A O 1
ATOM 560 N N . GLN A 1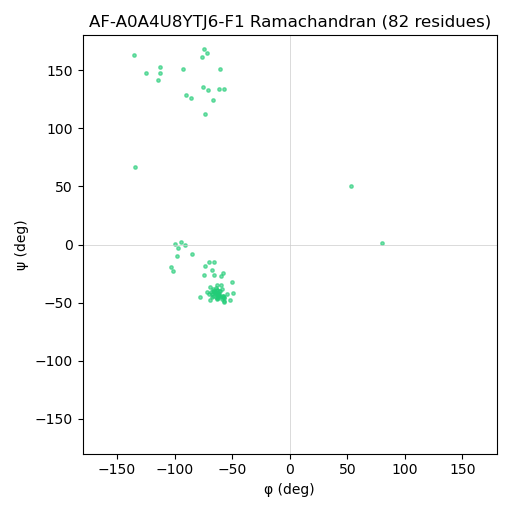 70 ? 0.989 -1.554 3.715 1.00 96.88 70 GLN A N 1
ATOM 561 C CA . GLN A 1 70 ? 0.070 -1.971 2.647 1.00 96.88 70 GLN A CA 1
ATOM 562 C C . GLN A 1 70 ? -0.339 -0.807 1.730 1.00 96.88 70 GLN A C 1
ATOM 564 O O . GLN A 1 70 ? -0.363 -0.951 0.506 1.00 96.88 70 GLN A O 1
ATOM 569 N N . VAL A 1 71 ? -0.632 0.361 2.304 1.00 96.62 71 VAL A N 1
ATOM 570 C CA . VAL A 1 71 ? -0.959 1.571 1.534 1.00 96.62 71 VAL A CA 1
ATOM 571 C C . VAL A 1 71 ? 0.258 2.060 0.741 1.00 96.62 71 VAL A C 1
ATOM 573 O O . VAL A 1 71 ? 0.128 2.448 -0.423 1.00 96.62 71 VAL A O 1
ATOM 576 N N . THR A 1 72 ? 1.447 1.995 1.343 1.00 96.38 72 THR A N 1
ATOM 577 C CA . THR A 1 72 ? 2.710 2.394 0.709 1.00 96.38 72 THR A CA 1
ATOM 578 C C . THR A 1 72 ? 3.073 1.471 -0.451 1.00 96.38 72 THR A C 1
ATOM 580 O O . THR A 1 72 ? 3.396 1.965 -1.530 1.00 96.38 72 THR A O 1
ATOM 583 N N . LEU A 1 73 ? 2.937 0.153 -0.282 1.00 96.62 73 LEU A N 1
ATOM 584 C CA . LEU A 1 73 ? 3.126 -0.852 -1.331 1.00 96.62 73 LEU A CA 1
ATOM 585 C C . LEU A 1 73 ? 2.207 -0.602 -2.530 1.00 96.62 73 LEU A C 1
ATOM 587 O O . LEU A 1 73 ? 2.678 -0.547 -3.666 1.00 96.62 73 LEU A O 1
ATOM 591 N N . ALA A 1 74 ? 0.910 -0.386 -2.281 1.00 96.06 74 ALA A N 1
ATOM 592 C CA . ALA A 1 74 ? -0.061 -0.089 -3.334 1.00 96.06 74 ALA A CA 1
ATOM 593 C C . ALA A 1 74 ? 0.321 1.168 -4.132 1.00 96.06 74 ALA A C 1
ATOM 595 O O . ALA A 1 74 ? 0.250 1.191 -5.363 1.00 96.06 74 ALA A O 1
ATOM 596 N N . TRP A 1 75 ? 0.741 2.226 -3.435 1.00 96.19 75 TRP A N 1
ATOM 597 C CA . TRP A 1 75 ? 1.174 3.464 -4.072 1.00 96.19 75 TRP A CA 1
ATOM 598 C C . TRP A 1 75 ? 2.481 3.298 -4.862 1.00 96.19 75 TRP A C 1
ATOM 600 O O . TRP A 1 75 ? 2.566 3.767 -6.001 1.00 96.19 75 TRP A O 1
ATOM 610 N N . LEU A 1 76 ? 3.487 2.629 -4.290 1.00 94.75 76 LEU A N 1
ATOM 611 C CA . LEU A 1 76 ? 4.794 2.425 -4.920 1.00 94.75 76 LEU A CA 1
ATOM 612 C C . LEU A 1 76 ? 4.707 1.557 -6.171 1.00 94.75 76 LEU A C 1
ATOM 614 O O . LEU A 1 76 ? 5.313 1.908 -7.182 1.00 94.75 76 LEU A O 1
ATOM 618 N N . ALA A 1 77 ? 3.912 0.486 -6.148 1.00 93.38 77 ALA A N 1
ATOM 619 C CA . ALA A 1 77 ? 3.710 -0.355 -7.324 1.00 93.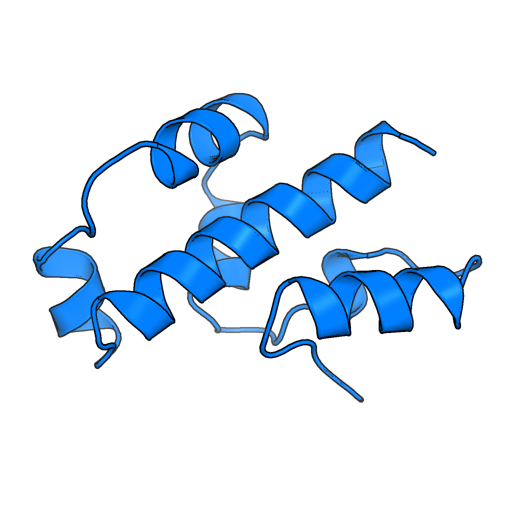38 77 ALA A CA 1
ATOM 620 C C . ALA A 1 77 ? 3.179 0.472 -8.509 1.00 93.38 77 ALA A C 1
ATOM 622 O O . ALA A 1 77 ? 3.740 0.427 -9.603 1.00 93.38 77 ALA A O 1
ATOM 623 N N . PHE A 1 78 ? 2.180 1.332 -8.272 1.00 91.19 78 PHE A N 1
ATOM 624 C CA . PHE A 1 78 ? 1.700 2.263 -9.296 1.00 91.19 78 PHE A CA 1
ATOM 625 C C . PHE A 1 78 ? 2.737 3.311 -9.702 1.00 91.19 78 PHE A C 1
ATOM 627 O O . PHE A 1 78 ? 2.816 3.664 -10.879 1.00 91.19 78 PHE A O 1
ATOM 634 N N . LYS A 1 79 ? 3.500 3.851 -8.745 1.00 90.56 79 LYS A N 1
ATOM 635 C CA . LYS A 1 79 ? 4.541 4.849 -9.018 1.00 90.56 79 LYS A CA 1
ATOM 636 C C . LYS A 1 79 ? 5.579 4.297 -9.992 1.00 90.56 79 LYS A C 1
ATOM 638 O O . LYS A 1 79 ? 5.946 5.002 -10.931 1.00 90.56 79 LYS A O 1
ATOM 643 N N . HIS A 1 80 ? 6.024 3.060 -9.780 1.00 87.88 80 HIS A N 1
ATOM 644 C CA . HIS A 1 80 ? 6.955 2.376 -10.676 1.00 87.88 80 HIS A CA 1
ATOM 645 C C . HIS A 1 80 ? 6.353 2.175 -12.062 1.00 87.88 80 HIS A C 1
ATOM 647 O O . HIS A 1 80 ? 6.985 2.549 -13.042 1.00 87.88 80 HIS A O 1
ATOM 653 N N . GLU A 1 81 ? 5.102 1.717 -12.159 1.00 83.06 81 GLU A N 1
ATOM 654 C CA . GLU A 1 81 ? 4.425 1.553 -13.456 1.00 83.06 81 GLU A CA 1
ATOM 655 C C . GLU A 1 81 ? 4.290 2.856 -14.256 1.00 83.06 81 GLU A C 1
ATOM 657 O O . GLU A 1 81 ? 4.378 2.832 -15.478 1.00 83.06 81 GLU A O 1
ATOM 662 N N . HIS A 1 82 ? 4.090 3.998 -13.590 1.00 75.19 82 HIS A N 1
ATOM 663 C CA . HIS A 1 82 ? 3.978 5.307 -14.249 1.00 75.19 82 HIS A CA 1
ATOM 664 C C . HIS A 1 82 ? 5.333 5.983 -14.522 1.00 75.19 82 HIS A C 1
ATOM 666 O O . HIS A 1 82 ? 5.362 7.042 -15.153 1.00 75.19 82 HIS A O 1
ATOM 672 N N . SER A 1 83 ? 6.432 5.428 -14.000 1.00 67.69 83 SER A N 1
ATOM 673 C CA . SER A 1 83 ? 7.794 5.947 -14.196 1.00 67.69 83 SER A CA 1
ATOM 674 C C . SER A 1 83 ? 8.562 5.217 -15.308 1.00 67.69 83 SER A C 1
ATOM 676 O O . SER A 1 83 ? 9.642 5.679 -15.679 1.00 67.69 83 SER A O 1
ATOM 678 N N . LEU A 1 84 ? 8.014 4.104 -15.814 1.00 55.31 84 LEU A N 1
ATOM 679 C CA . LEU A 1 84 ? 8.489 3.339 -16.976 1.00 55.31 84 LEU A CA 1
ATOM 680 C C . LEU A 1 84 ? 7.971 3.943 -18.292 1.00 55.31 84 LEU A C 1
ATOM 682 O O . LEU A 1 84 ? 8.742 3.922 -19.279 1.00 55.31 84 LEU A O 1
#

Solvent-accessible surface area (backbone atoms only — not comparable to full-atom values): 4814 Å² total; per-residue (Å²): 134,79,56,46,84,42,58,70,48,40,52,53,51,37,70,76,34,79,93,55,63,48,60,74,31,46,49,83,87,36,70,24,42,53,46,50,76,74,45,53,67,70,54,30,61,48,52,62,74,46,80,73,56,69,67,57,24,63,75,70,76,39,52,62,68,56,45,49,35,29,44,41,40,32,29,49,28,48,52,53,62,76,72,112

Mean predicted aligned error: 3.02 Å

Foldseek 3Di:
DAADQAPVSLVVVCVVCVPDQSLVNHDPPALLNVCLVVDDLVVLVVVLVDQADPVVCVVRVHDSVSSSRSSSSSNSSVVVVVVD